Protein AF-A0A200R054-F1 (afdb_monomer_lite)

Sequence (113 aa):
MEAALAELERVQIQILKRITELEISHLPDQFSAIVSLSSQQEDCSEGTTESRLSSILRSNGVRDFSFKRVPSDYYDRALDSRRELLDAPSIHHLCKSIVLVLPFTFLNSRILL

Secondary structure (DSSP, 8-state):
-HHHHHHHHHHHHHHHHHHHHHHHHHS-THHHHHHHTTSS---S----HHHHHHHHHHHTT----------TTTTTS-HHHHHHHHT-SSGGG----------TT-TTS----

Structure (mmCIF, N/CA/C/O backbone):
data_AF-A0A200R054-F1
#
_entry.id   AF-A0A200R054-F1
#
loop_
_atom_site.group_PDB
_atom_site.id
_atom_site.type_symbol
_atom_site.label_atom_id
_atom_site.label_a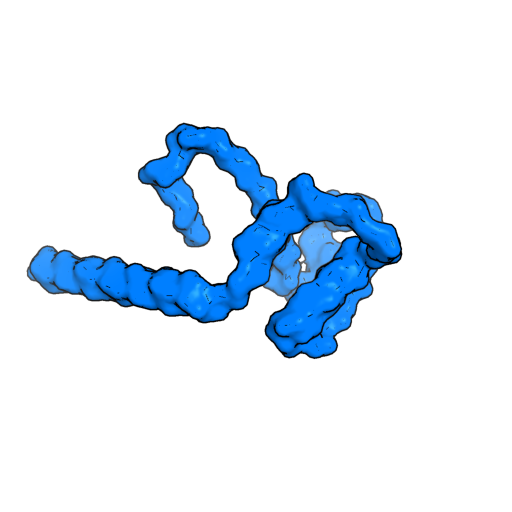lt_id
_atom_site.label_comp_id
_atom_site.label_asym_id
_atom_site.label_entity_id
_atom_site.label_seq_id
_atom_site.pdbx_PDB_ins_code
_atom_site.Cartn_x
_atom_site.Cartn_y
_atom_site.Cartn_z
_atom_site.occupancy
_atom_site.B_iso_or_equiv
_atom_site.auth_seq_id
_atom_site.auth_comp_id
_atom_site.auth_asym_id
_atom_site.auth_atom_id
_atom_site.pdbx_PDB_model_num
ATOM 1 N N . MET A 1 1 ? -22.727 32.856 14.455 1.00 61.62 1 MET A N 1
ATOM 2 C CA . MET A 1 1 ? -21.921 32.102 13.470 1.00 61.62 1 MET A CA 1
ATOM 3 C C . MET A 1 1 ? -20.812 31.327 14.173 1.00 61.62 1 MET A C 1
ATOM 5 O O . MET A 1 1 ? -20.776 30.118 14.015 1.00 61.62 1 MET A O 1
ATOM 9 N N . GLU A 1 2 ? -20.013 31.960 15.041 1.00 82.94 2 GLU A N 1
ATOM 10 C CA . GLU A 1 2 ? -18.984 31.272 15.852 1.00 82.94 2 GLU A CA 1
ATOM 11 C C . GLU A 1 2 ? -19.521 30.146 16.746 1.00 82.94 2 GLU A C 1
ATOM 13 O O . GLU A 1 2 ? -18.960 29.060 16.751 1.00 82.94 2 GLU A O 1
ATOM 18 N N . ALA A 1 3 ? -20.648 30.348 17.438 1.00 85.56 3 ALA A N 1
ATOM 19 C CA . ALA A 1 3 ? -21.219 29.306 18.300 1.00 85.56 3 ALA A CA 1
ATOM 20 C C . ALA A 1 3 ? -21.624 28.029 17.533 1.00 85.56 3 ALA A C 1
ATOM 22 O O . ALA A 1 3 ? -2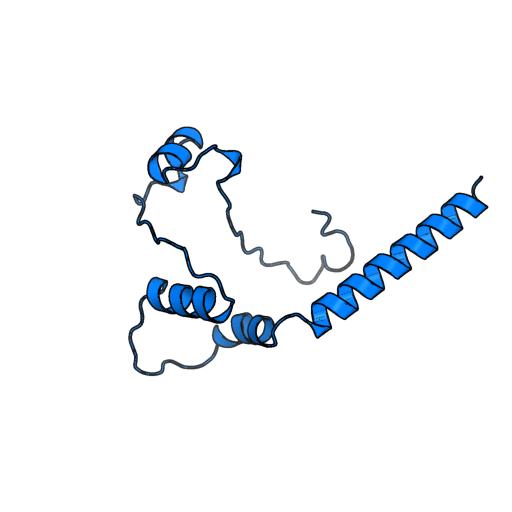1.502 26.926 18.053 1.00 85.56 3 ALA A O 1
ATOM 23 N N . ALA A 1 4 ? -22.073 28.173 16.281 1.00 90.56 4 ALA A N 1
ATOM 24 C CA . ALA A 1 4 ? -22.415 27.035 15.431 1.00 90.56 4 ALA A CA 1
ATOM 25 C C . ALA A 1 4 ? -21.160 26.289 14.943 1.00 90.56 4 ALA A C 1
ATOM 27 O O . ALA A 1 4 ? -21.186 25.069 14.816 1.00 90.56 4 ALA A O 1
ATOM 28 N N . LEU A 1 5 ? -20.059 27.013 14.706 1.00 92.19 5 LEU A N 1
ATOM 29 C CA . LEU A 1 5 ? -18.767 26.419 14.356 1.00 92.19 5 LEU A CA 1
ATOM 30 C C . LEU A 1 5 ? -18.156 25.664 15.541 1.00 92.19 5 LEU A C 1
ATOM 32 O O . LEU A 1 5 ? -17.709 24.536 15.364 1.00 92.19 5 LEU A O 1
ATOM 36 N N . ALA A 1 6 ? -18.208 26.239 16.744 1.00 91.81 6 ALA A N 1
ATOM 37 C CA . ALA A 1 6 ? -17.705 25.596 17.957 1.00 91.81 6 ALA A CA 1
ATOM 38 C C . ALA A 1 6 ? -18.457 24.293 18.278 1.00 91.81 6 ALA A C 1
ATOM 40 O O . ALA A 1 6 ? -17.848 23.295 18.660 1.00 91.81 6 ALA A O 1
ATOM 41 N N . GLU A 1 7 ? -19.779 24.274 18.081 1.00 94.94 7 GLU A N 1
ATOM 42 C CA . GLU A 1 7 ? -20.566 23.053 18.272 1.00 94.94 7 GLU A CA 1
ATOM 43 C C . GLU A 1 7 ? -20.239 21.990 17.214 1.00 94.94 7 GLU A C 1
ATOM 45 O O . GLU A 1 7 ? -20.121 20.810 17.545 1.00 94.94 7 GLU A O 1
ATOM 50 N N . LEU A 1 8 ? -20.020 22.392 15.958 1.00 95.44 8 LEU A N 1
ATOM 51 C CA . LEU A 1 8 ? -19.604 21.466 14.903 1.00 95.44 8 LEU A CA 1
ATOM 52 C C . LEU A 1 8 ? -18.237 20.839 15.207 1.00 95.44 8 LEU A C 1
ATOM 54 O O . LEU A 1 8 ? -18.081 19.625 15.076 1.00 95.44 8 LEU A O 1
ATOM 58 N N . GLU A 1 9 ? -17.274 21.644 15.649 1.00 95.25 9 GLU A N 1
ATOM 59 C CA . GLU A 1 9 ? -15.944 21.180 16.049 1.00 95.25 9 GLU A CA 1
ATOM 60 C C . GLU A 1 9 ? -16.033 20.194 17.222 1.00 95.25 9 GLU A C 1
ATOM 62 O O . GLU A 1 9 ? -15.452 19.106 17.177 1.00 95.25 9 GLU A O 1
ATOM 67 N N . ARG A 1 10 ? -16.849 20.508 18.236 1.00 97.25 10 ARG A N 1
ATOM 68 C CA . ARG A 1 10 ? -17.102 19.620 19.380 1.00 97.25 10 ARG A CA 1
ATOM 69 C C . ARG A 1 10 ? -17.650 18.264 18.932 1.00 97.25 10 ARG A C 1
ATOM 71 O O . ARG A 1 10 ? -17.190 17.221 19.408 1.00 97.25 10 ARG A O 1
ATOM 78 N N . VAL A 1 11 ? -18.621 18.269 18.019 1.00 96.12 11 VAL A N 1
ATOM 79 C CA . VAL A 1 11 ? -19.226 17.045 17.475 1.00 96.12 11 VAL A CA 1
ATOM 80 C C . VAL A 1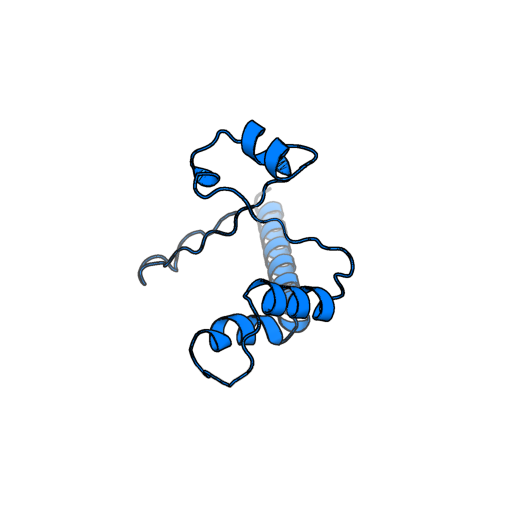 11 ? -18.218 16.261 16.634 1.00 96.12 11 VAL A C 1
ATOM 82 O O . VAL A 1 11 ? -18.125 15.044 16.794 1.00 96.12 11 VAL A O 1
ATOM 85 N N . GLN A 1 12 ? -17.422 16.925 15.793 1.00 96.81 12 GLN A N 1
ATOM 86 C CA . GLN A 1 12 ? -16.375 16.269 15.001 1.00 96.81 12 GLN A CA 1
ATOM 87 C C . GLN A 1 12 ? -15.343 15.567 15.883 1.00 96.81 12 GLN A C 1
ATOM 89 O O . GLN A 1 12 ? -15.051 14.391 15.660 1.00 96.81 12 GLN A O 1
ATOM 94 N N . ILE A 1 13 ? -14.844 16.242 16.921 1.00 96.00 13 ILE A N 1
ATOM 95 C CA . ILE A 1 13 ? -13.896 15.656 17.879 1.00 96.00 13 ILE A CA 1
ATOM 96 C C . ILE A 1 13 ? -14.514 14.430 18.560 1.00 96.00 13 ILE A C 1
ATOM 98 O O . ILE A 1 13 ? -13.862 13.394 18.700 1.00 96.00 13 ILE A O 1
ATOM 102 N N . GLN A 1 14 ? -15.786 14.518 18.952 1.00 95.88 14 GLN A N 1
ATOM 103 C CA . GLN A 1 14 ? -16.491 13.411 19.593 1.00 95.88 14 GLN A CA 1
ATOM 104 C C . GLN A 1 14 ? -16.659 12.206 18.655 1.00 95.88 14 GLN A C 1
ATOM 106 O O . GLN A 1 14 ? -16.521 11.066 19.101 1.00 95.88 14 GLN A O 1
ATOM 111 N N . ILE A 1 15 ? -16.940 12.438 17.370 1.00 97.62 15 ILE A N 1
ATOM 112 C CA . ILE A 1 15 ? -17.041 11.376 16.361 1.00 97.62 15 ILE A CA 1
ATOM 113 C C . ILE A 1 15 ? -15.682 10.706 16.160 1.00 97.62 15 ILE A C 1
ATOM 115 O O . ILE A 1 15 ? -15.601 9.484 16.261 1.00 97.62 15 ILE A O 1
ATOM 119 N N . LEU A 1 16 ? -14.619 11.488 15.945 1.00 95.62 16 LEU A N 1
ATOM 120 C CA . LEU A 1 16 ? -13.266 10.959 15.757 1.00 95.62 16 LEU A CA 1
ATOM 121 C C . LEU A 1 16 ? -12.822 10.120 16.958 1.00 95.62 16 LEU A C 1
ATOM 123 O O . LEU A 1 16 ? -12.356 9.001 16.778 1.00 95.62 16 LEU A O 1
ATOM 127 N N . LYS A 1 17 ? -13.067 10.600 18.184 1.00 93.75 17 LYS A N 1
ATOM 128 C CA . LYS A 1 17 ? -12.749 9.853 19.408 1.00 93.75 17 LYS A CA 1
ATOM 129 C C . LYS A 1 17 ? -13.450 8.491 19.457 1.00 93.75 17 LYS A C 1
ATOM 131 O O . LYS A 1 17 ? -12.813 7.488 19.763 1.00 93.75 17 LYS A O 1
ATOM 136 N N . ARG A 1 18 ? -14.745 8.444 19.127 1.00 96.69 18 ARG A N 1
ATOM 137 C CA . ARG A 1 18 ? -15.515 7.188 19.107 1.00 96.69 18 ARG A CA 1
ATOM 138 C C . ARG A 1 18 ? -15.031 6.233 18.020 1.00 96.69 18 ARG A C 1
ATOM 140 O O . ARG A 1 18 ? -15.030 5.031 18.252 1.00 96.69 18 ARG A O 1
ATOM 147 N N . ILE A 1 19 ? -14.629 6.750 16.857 1.00 94.69 19 ILE A N 1
ATOM 148 C CA . ILE A 1 19 ? -14.035 5.933 15.791 1.00 94.69 19 ILE A CA 1
ATOM 149 C C . ILE A 1 19 ? -12.731 5.315 16.290 1.00 94.69 19 ILE A C 1
ATOM 151 O O . ILE A 1 19 ? -12.600 4.102 16.227 1.00 94.69 19 ILE A O 1
ATOM 155 N N . THR A 1 20 ? -11.830 6.102 16.880 1.00 89.56 20 THR A N 1
ATOM 156 C CA . THR A 1 20 ? -10.565 5.587 17.427 1.00 89.56 20 THR A CA 1
ATOM 157 C C . THR A 1 20 ? -10.788 4.525 18.510 1.00 89.56 20 THR A C 1
ATOM 159 O O . THR A 1 20 ? -10.117 3.500 18.514 1.00 89.56 20 THR A O 1
ATOM 162 N N . GLU A 1 21 ? -11.751 4.718 19.415 1.00 91.06 21 GLU A N 1
ATOM 163 C CA . GLU A 1 21 ? -12.107 3.709 20.428 1.00 91.06 21 GLU A CA 1
ATOM 164 C C . GLU A 1 21 ? -12.639 2.413 19.793 1.00 91.06 21 GLU A C 1
ATOM 166 O O . GLU A 1 21 ? -12.278 1.313 20.223 1.00 91.06 21 GLU A O 1
ATOM 171 N N . LEU A 1 22 ? -13.473 2.527 18.755 1.00 88.00 22 LEU A N 1
ATOM 172 C CA . LEU A 1 22 ? -13.996 1.379 18.015 1.00 88.00 22 LEU A CA 1
ATOM 173 C C . LEU A 1 22 ? -12.899 0.662 17.233 1.00 88.00 22 LEU A C 1
ATOM 175 O O . LEU A 1 22 ? -12.862 -0.566 17.263 1.00 88.00 22 LEU A O 1
ATOM 179 N N . GLU A 1 23 ? -12.009 1.410 16.585 1.00 83.81 23 GLU A N 1
ATOM 180 C CA . GLU A 1 23 ? -10.834 0.891 15.893 1.00 83.81 23 GLU A CA 1
ATOM 181 C C . GLU A 1 23 ? -9.934 0.145 16.866 1.00 83.81 23 GLU A C 1
ATOM 183 O O . GLU A 1 23 ? -9.588 -0.986 16.576 1.00 83.81 23 GLU A O 1
ATOM 188 N N . ILE A 1 24 ? -9.620 0.693 18.044 1.00 79.94 24 ILE A N 1
ATOM 189 C CA . ILE A 1 24 ? -8.823 -0.007 19.069 1.00 79.94 24 ILE A CA 1
ATOM 190 C C . ILE A 1 24 ? -9.526 -1.284 19.546 1.00 79.94 24 ILE A C 1
ATOM 192 O O . ILE A 1 24 ? -8.873 -2.303 19.744 1.00 79.94 24 ILE A O 1
ATOM 196 N N . SER A 1 25 ? -10.851 -1.245 19.710 1.00 80.31 25 SER A N 1
ATOM 197 C CA . SER A 1 25 ? -11.633 -2.393 20.191 1.00 80.31 25 SER A CA 1
ATOM 198 C C . SER A 1 25 ? -11.792 -3.505 19.146 1.00 80.31 25 SER A C 1
ATOM 200 O O . SER A 1 25 ? -11.984 -4.661 19.513 1.00 80.31 25 SER A O 1
ATOM 202 N N . HIS A 1 26 ? -11.770 -3.156 17.856 1.00 70.44 26 HIS A N 1
ATOM 203 C CA . HIS A 1 26 ? -11.961 -4.087 16.734 1.00 70.44 26 HIS A CA 1
ATOM 204 C C . HIS A 1 26 ? -10.678 -4.361 15.953 1.00 70.44 26 HIS A C 1
ATOM 206 O O . HIS A 1 26 ? -10.673 -5.233 15.082 1.00 70.44 26 HIS A O 1
ATOM 212 N N . LEU A 1 27 ? -9.594 -3.642 16.249 1.00 61.44 27 LEU A N 1
ATOM 213 C CA . LEU A 1 27 ? -8.261 -3.977 15.788 1.00 61.44 27 LEU A CA 1
ATOM 214 C C . LEU A 1 27 ? -7.985 -5.374 16.335 1.00 61.44 27 LEU A C 1
ATOM 216 O O . LEU A 1 27 ? -7.985 -5.559 17.554 1.00 61.44 27 LEU A O 1
ATOM 220 N N . PRO A 1 28 ? -7.788 -6.379 15.468 1.00 58.12 28 PRO A N 1
ATOM 221 C CA . PRO A 1 28 ? -7.371 -7.676 15.950 1.00 58.12 28 PRO A CA 1
ATOM 222 C C . PRO A 1 28 ? -6.097 -7.453 16.767 1.00 58.12 28 PRO A C 1
ATOM 224 O O . PRO A 1 28 ? -5.169 -6.793 16.291 1.00 58.12 28 PRO A O 1
ATOM 227 N N . ASP A 1 29 ? -6.056 -8.031 17.971 1.00 54.75 29 ASP A N 1
ATOM 228 C CA . ASP A 1 29 ? -4.947 -8.045 18.950 1.00 54.75 29 ASP A CA 1
ATOM 229 C C . ASP A 1 29 ? -3.550 -8.305 18.329 1.00 54.75 29 ASP A C 1
ATOM 231 O O . ASP A 1 29 ? -2.497 -8.125 18.937 1.00 54.75 29 ASP A O 1
ATOM 235 N N . GLN A 1 30 ? -3.523 -8.729 17.069 1.00 53.41 30 GLN A N 1
ATOM 236 C CA . GLN A 1 30 ? -2.356 -9.029 16.269 1.00 53.41 30 GLN A CA 1
ATOM 237 C C . GLN A 1 30 ? -1.531 -7.806 15.856 1.00 53.41 30 GLN A C 1
ATOM 239 O O . GLN A 1 30 ? -0.328 -7.974 15.703 1.00 53.41 30 GLN A O 1
ATOM 244 N N . PHE A 1 31 ? -2.071 -6.588 15.702 1.00 51.34 31 PHE A N 1
ATOM 245 C CA . PHE A 1 31 ? -1.223 -5.458 15.259 1.00 51.34 31 PHE A CA 1
ATOM 246 C C . PHE A 1 31 ? -0.163 -5.058 16.299 1.00 51.34 31 PHE A C 1
ATOM 248 O O . PHE A 1 31 ? 0.986 -4.787 15.944 1.00 51.34 31 PHE A O 1
ATOM 255 N N . SER A 1 32 ? -0.499 -5.138 17.588 1.00 51.09 32 SER A N 1
ATOM 256 C CA . SER A 1 32 ? 0.463 -4.974 18.689 1.00 51.09 32 SER A CA 1
ATOM 257 C C . SER A 1 32 ? 1.463 -6.140 18.770 1.00 51.09 32 SER A C 1
ATOM 259 O O . SER A 1 32 ? 2.629 -5.944 19.131 1.00 51.09 32 SER A O 1
ATOM 261 N N . ALA A 1 33 ? 1.056 -7.346 18.357 1.00 50.00 33 ALA A N 1
ATOM 262 C CA . ALA A 1 33 ? 1.956 -8.491 18.216 1.00 50.00 33 ALA A CA 1
ATOM 263 C C . ALA A 1 33 ? 2.896 -8.360 16.997 1.00 50.00 33 ALA A C 1
ATOM 265 O O . ALA A 1 33 ? 4.046 -8.781 17.079 1.00 50.00 33 ALA A O 1
ATOM 266 N N . ILE A 1 34 ? 2.473 -7.721 15.896 1.00 51.69 34 ILE A N 1
ATOM 267 C CA . ILE A 1 34 ? 3.300 -7.496 14.691 1.00 51.69 34 ILE A CA 1
ATOM 268 C C . ILE A 1 34 ? 4.557 -6.678 15.020 1.00 51.69 34 ILE A C 1
ATOM 270 O O . ILE A 1 34 ? 5.635 -7.002 14.520 1.00 51.69 34 ILE A O 1
ATOM 274 N N . VAL A 1 35 ? 4.433 -5.648 15.865 1.00 49.91 35 VAL A N 1
ATOM 275 C CA . VAL A 1 35 ? 5.565 -4.799 16.286 1.00 49.91 35 VAL A CA 1
ATOM 276 C C . VAL A 1 35 ? 6.457 -5.524 17.303 1.00 49.91 35 VAL A C 1
ATOM 278 O O . VAL A 1 35 ? 7.680 -5.408 17.239 1.00 49.91 35 VAL A O 1
ATOM 281 N N . SER A 1 36 ? 5.866 -6.330 18.190 1.00 43.09 36 SER A N 1
ATOM 282 C CA . SER A 1 36 ? 6.602 -7.072 19.227 1.00 43.09 36 SER A CA 1
ATOM 283 C C . SER A 1 36 ? 7.304 -8.339 18.709 1.00 43.09 36 SER A C 1
ATOM 285 O O . SER A 1 36 ? 8.310 -8.751 19.278 1.00 43.09 36 SER A O 1
ATOM 287 N N . LEU A 1 37 ? 6.860 -8.930 17.590 1.00 43.91 37 LEU A N 1
ATOM 288 C CA . LEU A 1 37 ? 7.541 -10.066 16.938 1.00 43.91 37 LEU A CA 1
ATOM 289 C C . LEU A 1 37 ? 8.863 -9.685 16.253 1.00 43.91 37 LEU A C 1
ATOM 291 O O . LEU A 1 37 ? 9.541 -10.550 15.702 1.00 43.91 37 LEU A O 1
ATOM 295 N N . SER A 1 38 ? 9.234 -8.404 16.236 1.00 45.84 38 SER A N 1
ATOM 296 C CA . SER A 1 38 ? 10.520 -7.985 15.679 1.00 45.84 38 SER A CA 1
ATOM 297 C C . SER A 1 38 ? 11.689 -8.190 16.650 1.00 45.84 38 SER A C 1
ATOM 299 O O . SER A 1 38 ? 12.833 -8.013 16.237 1.00 45.84 38 SER A O 1
ATOM 301 N N . SER A 1 39 ? 11.430 -8.553 17.914 1.00 47.09 39 SER A N 1
ATOM 302 C CA . SER A 1 39 ? 12.463 -8.637 18.954 1.00 47.09 39 SER A CA 1
ATOM 303 C C . SER A 1 39 ? 12.579 -9.979 19.678 1.00 47.09 39 SER A C 1
ATOM 305 O O . SER A 1 39 ? 13.510 -10.115 20.471 1.00 47.09 39 SER A O 1
ATOM 307 N N . GLN A 1 40 ? 11.733 -10.986 19.423 1.00 46.94 40 GLN A N 1
ATOM 308 C CA . GLN A 1 40 ? 11.884 -12.295 20.072 1.00 46.94 40 GLN A CA 1
ATOM 309 C C . GLN A 1 40 ? 11.574 -13.480 19.146 1.00 46.94 40 GLN A C 1
ATOM 311 O O . GLN A 1 40 ? 10.509 -13.550 18.543 1.00 46.94 40 GLN A O 1
ATOM 316 N N . GLN A 1 41 ? 12.530 -14.417 19.150 1.00 42.34 41 GLN A N 1
ATOM 317 C CA . GLN A 1 41 ? 12.475 -15.821 18.725 1.00 42.34 41 GLN A CA 1
ATOM 318 C C . GLN A 1 41 ? 12.779 -16.135 17.254 1.00 42.34 41 GLN A C 1
ATOM 320 O O . GLN A 1 41 ? 11.913 -16.289 16.398 1.00 42.34 41 GLN A O 1
ATOM 325 N N . GLU A 1 42 ? 14.078 -16.349 17.030 1.00 45.12 42 GLU A N 1
ATOM 326 C CA . GLU A 1 42 ? 14.574 -17.516 16.303 1.00 45.12 42 GLU A CA 1
ATOM 327 C C . GLU A 1 42 ? 13.873 -18.774 16.849 1.00 45.12 42 GLU A C 1
ATOM 329 O O . GLU A 1 42 ? 14.185 -19.235 17.945 1.00 45.12 42 GLU A O 1
ATOM 334 N N . ASP A 1 43 ? 12.899 -19.308 16.115 1.00 35.53 43 ASP A N 1
ATOM 335 C CA . ASP A 1 43 ? 12.512 -20.706 16.267 1.00 35.53 43 ASP A CA 1
ATOM 336 C C . ASP A 1 43 ? 12.295 -21.349 14.891 1.00 35.53 43 ASP A C 1
ATOM 338 O O . ASP A 1 43 ? 11.846 -20.725 13.922 1.00 35.53 43 ASP A O 1
ATOM 342 N N . CYS A 1 44 ? 12.739 -22.595 14.806 1.00 40.72 44 CYS A N 1
ATOM 343 C CA . CYS A 1 44 ? 13.183 -23.305 13.614 1.00 40.72 44 CYS A CA 1
ATOM 344 C C . CYS A 1 44 ? 12.045 -23.744 12.678 1.00 40.72 44 CYS A C 1
ATOM 346 O O . CYS A 1 44 ? 11.692 -24.920 12.606 1.00 40.72 44 CYS A O 1
ATOM 348 N N . SER A 1 45 ? 11.529 -22.820 11.872 1.00 44.84 45 SER A N 1
ATOM 349 C CA . SER A 1 45 ? 10.871 -23.141 10.602 1.00 44.84 45 SER A CA 1
ATOM 350 C C . SER A 1 45 ? 11.140 -22.002 9.627 1.00 44.84 45 SER A C 1
ATOM 352 O O . SER A 1 45 ? 10.480 -20.968 9.699 1.00 44.84 45 SER A O 1
ATOM 354 N N . GLU A 1 46 ? 12.110 -22.185 8.728 1.00 49.62 46 GLU A N 1
ATOM 355 C CA . GLU A 1 46 ? 12.515 -21.241 7.674 1.00 49.62 46 GLU A CA 1
ATOM 356 C C . GLU A 1 46 ? 11.369 -20.941 6.685 1.00 49.62 46 GLU A C 1
ATOM 358 O O . GLU A 1 46 ? 11.350 -21.364 5.531 1.00 49.62 46 GLU A O 1
ATOM 363 N N . GLY A 1 47 ? 10.360 -20.201 7.132 1.00 57.69 47 GLY A N 1
ATOM 364 C CA . GLY A 1 47 ? 9.376 -19.591 6.260 1.00 57.69 47 GLY A CA 1
ATOM 365 C C . GLY A 1 47 ? 9.992 -18.347 5.640 1.00 57.69 47 GLY A C 1
ATOM 366 O O . GLY A 1 47 ? 10.360 -17.414 6.351 1.00 57.69 47 GLY A O 1
ATOM 367 N N . THR A 1 48 ? 10.083 -18.299 4.312 1.00 83.62 48 THR A N 1
ATOM 368 C CA . THR A 1 48 ? 10.416 -17.064 3.588 1.00 83.62 48 THR A CA 1
ATOM 369 C C . THR A 1 48 ? 9.503 -15.913 4.045 1.00 83.62 48 THR A C 1
ATOM 371 O O . THR A 1 48 ? 8.370 -16.146 4.477 1.00 83.62 48 THR A O 1
ATOM 374 N N . THR A 1 49 ? 9.940 -14.652 3.912 1.00 86.56 49 THR A N 1
ATOM 375 C CA . THR A 1 49 ? 9.094 -13.470 4.197 1.00 86.56 49 THR A CA 1
ATOM 376 C C . THR A 1 49 ? 7.720 -13.575 3.526 1.00 86.56 49 THR A C 1
ATOM 378 O O . THR A 1 49 ? 6.706 -13.199 4.105 1.00 86.56 49 THR A O 1
ATOM 381 N N . GLU A 1 50 ? 7.680 -14.160 2.330 1.00 89.19 50 GLU A N 1
ATOM 382 C CA . GLU A 1 50 ? 6.463 -14.475 1.586 1.00 89.19 50 GLU A CA 1
ATOM 383 C C . GLU A 1 50 ? 5.516 -15.422 2.339 1.00 89.19 50 GLU A C 1
ATOM 385 O O . GLU A 1 50 ? 4.321 -15.148 2.414 1.00 89.19 50 GLU A O 1
ATOM 390 N N . SER A 1 51 ? 6.026 -16.501 2.941 1.00 89.38 51 SER A N 1
ATOM 391 C CA . SER A 1 51 ? 5.228 -17.439 3.744 1.00 89.38 51 SER A CA 1
ATOM 392 C C . SER A 1 51 ? 4.622 -16.749 4.969 1.00 89.38 51 SER A C 1
ATOM 394 O O . SER A 1 51 ? 3.419 -16.862 5.228 1.00 89.38 51 SER A O 1
ATOM 396 N N . ARG A 1 52 ? 5.429 -15.937 5.669 1.00 89.44 52 ARG A N 1
ATOM 397 C CA . ARG A 1 52 ? 4.963 -15.137 6.812 1.00 89.44 52 ARG A CA 1
ATOM 398 C C . ARG A 1 52 ? 3.850 -14.171 6.397 1.00 89.44 52 ARG A C 1
ATOM 400 O O . ARG A 1 52 ? 2.799 -14.154 7.033 1.00 89.44 52 ARG A O 1
ATOM 407 N N . LEU A 1 53 ? 4.047 -13.406 5.322 1.00 90.69 53 LEU A N 1
ATOM 408 C CA . LEU A 1 53 ? 3.037 -12.467 4.817 1.00 90.69 53 LEU A CA 1
ATOM 409 C C . LEU A 1 53 ? 1.783 -13.187 4.302 1.00 90.69 53 LEU A C 1
ATOM 411 O O . LEU A 1 53 ? 0.674 -12.736 4.571 1.00 90.69 53 LEU A O 1
ATOM 415 N N . SER A 1 54 ? 1.938 -14.329 3.631 1.00 90.25 54 SER A N 1
ATOM 416 C CA . SER A 1 54 ? 0.818 -15.160 3.169 1.00 90.25 54 SER A CA 1
ATOM 417 C C . SER A 1 54 ? -0.065 -15.623 4.324 1.00 90.25 54 SER A C 1
ATOM 419 O O . SER A 1 54 ? -1.291 -15.576 4.224 1.00 90.25 54 SER A O 1
ATOM 421 N N . SER A 1 55 ? 0.553 -16.070 5.421 1.00 90.25 55 SER A N 1
ATOM 422 C CA . SER A 1 55 ? -0.161 -16.497 6.627 1.00 90.25 55 SER A CA 1
ATOM 423 C C . SER A 1 55 ? -0.962 -15.343 7.234 1.00 90.25 55 SER A C 1
ATOM 425 O O . SER A 1 55 ? -2.149 -15.502 7.518 1.00 90.25 55 SER A O 1
ATOM 427 N N . ILE A 1 56 ? -0.348 -14.157 7.327 1.00 88.31 56 ILE A N 1
ATOM 428 C CA . ILE A 1 56 ? -0.999 -12.939 7.833 1.00 88.31 56 ILE A CA 1
ATOM 429 C C . ILE A 1 56 ? -2.191 -12.542 6.952 1.00 88.31 56 ILE A C 1
ATOM 431 O O . ILE A 1 56 ? -3.272 -12.269 7.465 1.00 88.31 56 ILE A O 1
ATOM 435 N N . LEU A 1 57 ? -2.036 -12.520 5.627 1.00 90.38 57 LEU A N 1
ATOM 436 C CA . LEU A 1 57 ? -3.130 -12.149 4.722 1.00 90.38 57 LEU A CA 1
ATOM 437 C C . LEU A 1 57 ? -4.322 -13.104 4.868 1.00 90.38 57 LEU A C 1
ATOM 439 O O . LEU A 1 57 ? -5.461 -12.658 5.027 1.00 90.38 57 LEU A O 1
ATOM 443 N N . ARG A 1 58 ? -4.056 -14.414 4.911 1.00 91.62 58 ARG A N 1
ATOM 444 C CA . ARG A 1 58 ? -5.098 -15.438 5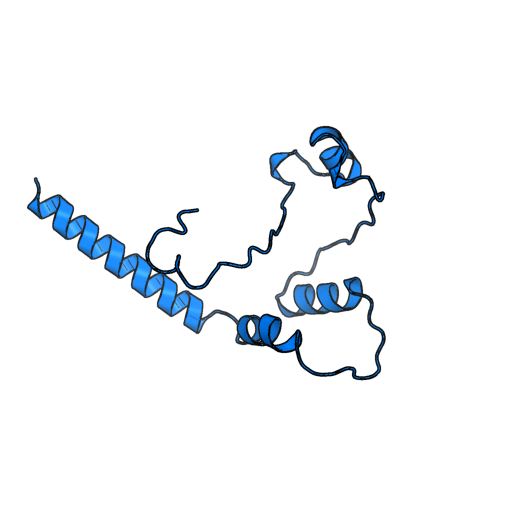.073 1.00 91.62 58 ARG A CA 1
ATOM 445 C C . ARG A 1 58 ? -5.789 -15.367 6.431 1.00 91.62 58 ARG A C 1
ATOM 447 O O . ARG A 1 58 ? -7.010 -15.510 6.477 1.00 91.62 58 ARG A O 1
ATOM 454 N N . SER A 1 59 ? -5.049 -15.133 7.518 1.00 89.56 59 SER A N 1
ATOM 455 C CA . SER A 1 59 ? -5.638 -15.007 8.861 1.00 89.56 59 SER A CA 1
ATOM 456 C C . SER A 1 59 ? -6.555 -13.786 8.983 1.00 89.56 59 SER A C 1
ATOM 458 O O . SER A 1 59 ? -7.513 -13.821 9.749 1.00 89.56 59 SER A O 1
ATOM 460 N N . ASN A 1 60 ? -6.318 -12.751 8.171 1.00 86.00 60 ASN A N 1
ATOM 461 C CA . ASN A 1 60 ? -7.155 -11.554 8.071 1.00 86.00 60 ASN A CA 1
ATOM 462 C C . ASN A 1 60 ? -8.280 -11.677 7.023 1.00 86.00 60 ASN A C 1
ATOM 464 O O . ASN A 1 60 ? -8.936 -10.692 6.695 1.00 86.00 60 ASN A O 1
ATOM 468 N N . GLY A 1 61 ? -8.520 -12.875 6.482 1.00 90.50 61 GLY A N 1
ATOM 469 C CA . GLY A 1 61 ? -9.608 -13.125 5.535 1.00 90.50 61 GLY A CA 1
ATOM 470 C C . GLY A 1 61 ? -9.320 -12.700 4.092 1.00 90.50 61 GLY A C 1
ATOM 471 O O . GLY A 1 61 ? -10.203 -12.836 3.244 1.00 90.50 61 GLY A O 1
ATOM 472 N N . VAL A 1 62 ? -8.101 -12.251 3.776 1.00 92.06 62 VAL A N 1
ATOM 473 C CA . VAL A 1 62 ? -7.680 -11.982 2.395 1.00 92.06 62 VAL A CA 1
ATOM 474 C C . VAL A 1 62 ? -7.359 -13.314 1.722 1.00 92.06 62 VAL A C 1
ATOM 476 O O . VAL A 1 62 ? -6.415 -14.013 2.096 1.00 92.06 62 VAL A O 1
ATOM 479 N N . ARG A 1 63 ? -8.176 -13.688 0.736 1.00 87.75 63 ARG A N 1
ATOM 480 C CA . ARG A 1 63 ? -8.069 -14.981 0.039 1.00 87.75 63 ARG A CA 1
ATOM 481 C C . ARG A 1 63 ? -7.302 -14.890 -1.274 1.00 87.75 63 ARG A C 1
ATOM 483 O O . ARG A 1 63 ? -6.605 -15.839 -1.620 1.00 87.75 63 ARG A O 1
ATOM 490 N N . ASP A 1 64 ? -7.373 -13.736 -1.931 1.00 93.31 64 ASP A N 1
ATOM 491 C CA . ASP A 1 64 ? -6.812 -13.519 -3.260 1.00 93.31 64 ASP A CA 1
ATOM 492 C C . ASP A 1 64 ? -5.635 -12.542 -3.184 1.00 93.31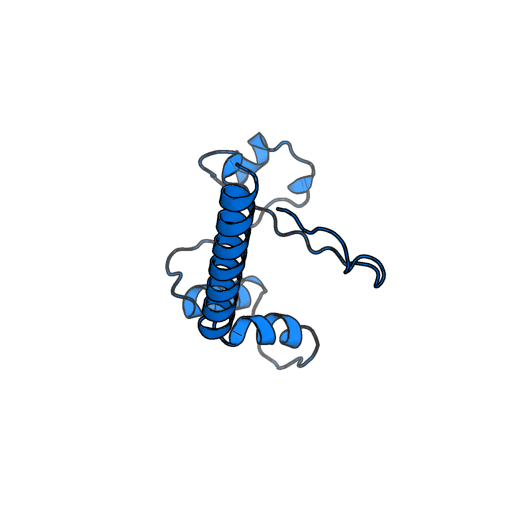 64 ASP A C 1
ATOM 494 O O . ASP A 1 64 ? -5.807 -11.340 -2.980 1.00 93.31 64 ASP A O 1
ATOM 498 N N . PHE A 1 65 ? -4.418 -13.068 -3.315 1.00 92.62 65 PHE A N 1
ATOM 499 C CA . PHE A 1 65 ? -3.187 -12.284 -3.404 1.00 92.62 65 PHE A CA 1
ATOM 500 C C . PHE A 1 65 ? -2.110 -13.064 -4.162 1.00 92.62 65 PHE A C 1
ATOM 502 O O . PHE A 1 65 ? -2.090 -14.294 -4.159 1.00 92.62 65 PHE A O 1
ATOM 509 N N . SER A 1 66 ? -1.177 -12.341 -4.779 1.00 91.50 66 SER A N 1
ATOM 510 C CA . SER A 1 66 ? -0.022 -12.920 -5.467 1.00 91.50 66 SER A CA 1
ATOM 511 C C . SER A 1 66 ? 1.235 -12.119 -5.160 1.00 91.50 66 SER A C 1
ATOM 513 O O . SER A 1 66 ? 1.238 -10.895 -5.299 1.00 91.50 66 SER A O 1
ATOM 515 N N . PHE A 1 67 ? 2.317 -12.802 -4.797 1.00 91.56 67 PHE A N 1
ATOM 516 C CA . PHE A 1 67 ? 3.621 -12.170 -4.644 1.00 91.56 67 PHE A CA 1
ATOM 517 C C . PHE A 1 67 ? 4.361 -12.150 -5.979 1.00 91.56 67 PHE A C 1
ATOM 519 O O . PHE A 1 67 ? 4.381 -13.136 -6.714 1.00 91.56 67 PHE A O 1
ATOM 526 N N . LYS A 1 68 ? 4.991 -11.016 -6.289 1.00 91.31 68 LYS A N 1
ATOM 527 C CA . LYS A 1 68 ? 5.789 -10.834 -7.502 1.00 91.31 68 LYS A CA 1
ATOM 528 C C . LYS A 1 68 ? 7.190 -10.390 -7.115 1.00 91.31 68 LYS A C 1
ATOM 530 O O . LYS A 1 68 ? 7.356 -9.415 -6.385 1.00 91.31 68 LYS A O 1
ATOM 535 N N . ARG A 1 69 ? 8.204 -11.101 -7.609 1.00 91.00 69 ARG A N 1
ATOM 536 C CA . ARG A 1 69 ? 9.595 -10.650 -7.506 1.00 91.00 69 ARG A CA 1
ATOM 537 C C . ARG A 1 69 ? 9.865 -9.625 -8.597 1.00 91.00 69 ARG A C 1
ATOM 539 O O . ARG A 1 69 ? 9.473 -9.821 -9.744 1.00 91.00 69 ARG A O 1
ATOM 546 N N . VAL A 1 70 ? 10.541 -8.547 -8.227 1.00 91.44 70 VAL A N 1
ATOM 547 C CA . VAL A 1 70 ? 10.899 -7.451 -9.128 1.00 91.44 70 VAL A CA 1
ATOM 548 C C . VAL A 1 70 ? 12.423 -7.350 -9.242 1.00 91.44 70 VAL A C 1
ATOM 550 O O . VAL A 1 70 ? 13.122 -7.788 -8.324 1.00 91.44 70 VAL A O 1
ATOM 553 N N . PRO A 1 71 ? 12.961 -6.807 -10.348 1.00 94.38 71 PRO A N 1
ATOM 554 C CA . PRO A 1 71 ? 14.387 -6.524 -10.483 1.00 94.38 71 PRO A CA 1
ATOM 555 C C . PRO A 1 71 ? 14.921 -5.623 -9.364 1.00 94.38 71 PRO A C 1
ATOM 557 O O . PRO A 1 71 ? 14.179 -4.838 -8.772 1.00 94.38 71 PRO A O 1
ATOM 560 N N . SER A 1 72 ? 16.226 -5.694 -9.101 1.00 94.12 72 SER A N 1
ATOM 561 C CA . SER A 1 72 ? 16.875 -4.905 -8.044 1.00 94.12 72 SER A CA 1
ATOM 562 C C . SER A 1 72 ? 16.790 -3.393 -8.271 1.00 94.12 72 SER A C 1
ATOM 564 O O . SER A 1 72 ? 16.742 -2.640 -7.305 1.00 94.12 72 SER A O 1
ATOM 566 N N . ASP A 1 73 ? 16.721 -2.953 -9.528 1.00 94.56 73 ASP A N 1
ATOM 567 C CA . ASP A 1 73 ? 16.614 -1.545 -9.933 1.00 94.56 73 ASP A CA 1
ATOM 568 C C . ASP A 1 73 ? 15.160 -1.026 -9.954 1.00 94.56 73 ASP A C 1
ATOM 570 O O . ASP A 1 73 ? 14.872 0.052 -10.475 1.00 94.56 73 ASP A O 1
ATOM 574 N N . TYR A 1 74 ? 14.205 -1.779 -9.394 1.00 94.38 74 TYR A N 1
ATOM 575 C CA . TYR A 1 74 ? 12.777 -1.445 -9.416 1.00 94.38 74 TYR A CA 1
ATOM 576 C C . TYR A 1 74 ? 12.469 -0.019 -8.927 1.00 94.38 74 TYR A C 1
ATOM 578 O O . TYR A 1 74 ? 11.666 0.688 -9.540 1.00 94.38 74 TYR A O 1
ATOM 586 N N . TYR A 1 75 ? 13.117 0.423 -7.846 1.00 92.44 75 TYR A N 1
ATOM 587 C CA . TYR A 1 75 ? 12.892 1.750 -7.268 1.00 92.44 75 TYR A CA 1
ATOM 588 C C . TYR A 1 75 ? 13.617 2.890 -7.996 1.00 92.44 75 TYR A C 1
ATOM 590 O O . TYR A 1 75 ? 13.299 4.048 -7.716 1.00 92.44 75 TYR A O 1
ATOM 598 N N . ASP A 1 76 ? 14.495 2.587 -8.951 1.00 95.38 76 ASP A N 1
ATOM 599 C CA . ASP A 1 76 ? 15.189 3.583 -9.781 1.00 95.38 76 ASP A CA 1
ATOM 600 C C . ASP A 1 76 ? 14.424 3.874 -11.083 1.00 95.38 76 ASP A C 1
ATOM 602 O O . ASP A 1 76 ? 14.608 4.908 -11.723 1.00 95.38 76 ASP A O 1
ATOM 606 N N . ARG A 1 77 ? 13.508 2.979 -11.470 1.00 94.38 77 ARG A N 1
ATOM 607 C CA . ARG A 1 77 ? 12.683 3.104 -12.681 1.00 94.38 77 ARG A CA 1
ATOM 608 C C . ARG A 1 77 ?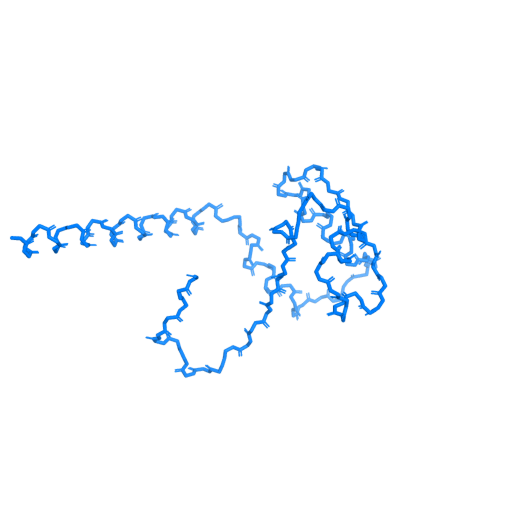 11.561 4.130 -12.517 1.00 94.38 77 ARG A C 1
ATOM 610 O O . ARG A 1 77 ? 11.059 4.343 -11.411 1.00 94.38 77 ARG A O 1
ATOM 617 N N . ALA A 1 78 ? 11.100 4.702 -13.630 1.00 96.44 78 ALA A N 1
ATOM 618 C CA . ALA A 1 78 ? 9.918 5.567 -13.667 1.00 96.44 78 ALA A CA 1
ATOM 619 C C . ALA A 1 78 ? 8.641 4.824 -13.218 1.00 96.44 78 ALA A C 1
ATOM 621 O O . ALA A 1 78 ? 8.555 3.598 -13.320 1.00 96.44 78 ALA A O 1
ATOM 622 N N . LEU A 1 79 ? 7.638 5.563 -12.728 1.00 95.00 79 LEU A N 1
ATOM 623 C CA . LEU A 1 79 ? 6.396 4.978 -12.198 1.00 95.00 79 LEU A CA 1
ATOM 624 C C . LEU A 1 79 ? 5.635 4.153 -13.242 1.00 95.00 79 LEU A C 1
ATOM 626 O O . LEU A 1 79 ? 5.133 3.083 -12.905 1.00 95.00 79 LEU A O 1
ATOM 630 N N . ASP A 1 80 ? 5.606 4.593 -14.500 1.00 96.25 80 ASP A N 1
ATOM 631 C CA . ASP A 1 80 ? 4.963 3.847 -15.588 1.00 96.25 80 ASP A CA 1
ATOM 632 C C . ASP A 1 80 ? 5.613 2.478 -15.810 1.00 96.25 80 ASP A C 1
ATOM 634 O O . ASP A 1 80 ? 4.917 1.468 -15.909 1.00 96.25 80 ASP A O 1
ATOM 638 N N . SER A 1 81 ? 6.946 2.404 -15.762 1.00 95.44 81 SER A N 1
ATOM 639 C CA . SER A 1 81 ? 7.665 1.130 -15.857 1.00 95.44 81 SER A CA 1
ATOM 640 C C . SER A 1 81 ? 7.377 0.212 -14.668 1.00 95.44 81 SER A C 1
ATOM 642 O O . SER A 1 81 ? 7.317 -1.004 -14.826 1.00 95.44 81 SER A O 1
ATOM 644 N N . ARG A 1 82 ? 7.184 0.767 -13.464 1.00 96.06 82 ARG A N 1
ATOM 645 C CA . ARG A 1 82 ? 6.805 -0.025 -12.280 1.00 96.06 82 ARG A CA 1
ATOM 646 C C . ARG A 1 82 ? 5.385 -0.559 -12.393 1.00 96.06 82 ARG A C 1
ATOM 648 O O . ARG A 1 82 ? 5.152 -1.714 -12.045 1.00 96.06 82 ARG A O 1
ATOM 655 N N . ARG A 1 83 ? 4.461 0.264 -12.898 1.00 95.38 83 ARG A N 1
ATOM 656 C CA . ARG A 1 83 ? 3.076 -0.127 -13.185 1.00 95.38 83 ARG A CA 1
ATOM 657 C C . ARG A 1 83 ? 3.055 -1.322 -14.132 1.00 95.38 83 ARG A C 1
ATOM 659 O O . ARG A 1 83 ? 2.403 -2.311 -13.821 1.00 95.38 83 ARG A O 1
ATOM 666 N N . GLU A 1 84 ? 3.799 -1.252 -15.232 1.00 95.00 84 GLU A N 1
ATOM 667 C CA . GLU A 1 84 ? 3.920 -2.353 -16.197 1.00 95.00 84 GLU A CA 1
ATOM 668 C C . GLU A 1 84 ? 4.531 -3.601 -15.563 1.00 95.00 84 GLU A C 1
ATOM 670 O O . GLU A 1 84 ? 4.006 -4.702 -15.707 1.00 95.00 84 GLU A O 1
ATOM 675 N N . LEU A 1 85 ? 5.607 -3.436 -14.793 1.00 93.88 85 LEU A N 1
ATOM 676 C CA . LEU A 1 85 ? 6.294 -4.561 -14.169 1.00 93.88 85 LEU A CA 1
ATOM 677 C C . LEU A 1 85 ? 5.430 -5.276 -13.127 1.00 93.88 85 LEU A C 1
ATOM 679 O O . LEU A 1 85 ? 5.554 -6.488 -12.972 1.00 93.88 85 LEU A O 1
ATOM 683 N N . LEU A 1 86 ? 4.543 -4.564 -12.434 1.00 93.12 86 LEU A N 1
ATOM 684 C CA . LEU A 1 86 ? 3.601 -5.135 -11.471 1.00 93.12 86 LEU A CA 1
ATOM 685 C C . LEU A 1 86 ? 2.242 -5.510 -12.070 1.00 93.12 86 LEU A C 1
ATOM 687 O O . LEU A 1 86 ? 1.443 -6.107 -11.359 1.00 93.12 86 LEU A O 1
ATOM 691 N N . ASP A 1 87 ? 2.016 -5.241 -13.357 1.00 93.38 87 ASP A N 1
ATOM 692 C CA . ASP A 1 87 ? 0.717 -5.404 -14.025 1.00 93.38 87 ASP A CA 1
ATOM 693 C C . ASP A 1 87 ? -0.421 -4.650 -13.306 1.00 93.38 87 ASP A C 1
ATOM 695 O O . ASP A 1 87 ? -1.534 -5.137 -13.116 1.00 93.38 87 ASP A O 1
ATOM 699 N N . ALA A 1 88 ? -0.110 -3.441 -12.832 1.00 93.44 88 ALA A N 1
ATOM 700 C CA . ALA A 1 88 ? -1.065 -2.607 -12.118 1.00 93.44 88 ALA A CA 1
ATOM 701 C C . ALA A 1 88 ? -1.988 -1.849 -13.100 1.00 93.44 88 ALA A C 1
ATOM 703 O O . ALA A 1 88 ? -1.509 -1.335 -14.121 1.00 93.44 88 ALA A O 1
ATOM 704 N N . PRO A 1 89 ? -3.285 -1.660 -12.775 1.00 94.81 89 PRO A N 1
ATOM 705 C CA . PRO A 1 89 ? -4.225 -0.946 -13.648 1.00 94.81 89 PRO A CA 1
ATOM 706 C C . PRO A 1 89 ? -3.833 0.513 -13.922 1.00 94.81 89 PRO A C 1
ATOM 708 O O . PRO A 1 89 ? -4.062 1.036 -15.009 1.00 94.81 89 PRO A O 1
ATOM 711 N N . SER A 1 90 ? -3.229 1.189 -12.941 1.00 96.00 90 SER A N 1
ATOM 712 C CA . SER A 1 90 ? -2.703 2.550 -13.083 1.00 96.00 90 SER A CA 1
ATOM 713 C C . SER A 1 90 ? -1.576 2.806 -12.083 1.00 96.00 90 SER A C 1
ATOM 715 O O . SER A 1 90 ? -1.428 2.070 -11.106 1.00 96.00 90 SER A O 1
ATOM 717 N N . ILE A 1 91 ? -0.807 3.881 -12.284 1.00 95.44 91 ILE A N 1
ATOM 718 C CA . ILE A 1 91 ? 0.256 4.288 -11.349 1.00 95.44 91 ILE A CA 1
ATOM 719 C C . ILE A 1 91 ? -0.272 4.577 -9.934 1.00 95.44 91 ILE A C 1
ATOM 721 O O . ILE A 1 91 ? 0.462 4.427 -8.964 1.00 95.44 91 ILE A O 1
ATOM 725 N N . HIS A 1 92 ? -1.552 4.943 -9.801 1.00 95.88 92 HIS A N 1
ATOM 726 C CA . HIS A 1 92 ? -2.185 5.249 -8.516 1.00 95.88 92 HIS A CA 1
ATOM 727 C C . HIS A 1 92 ? -2.507 4.001 -7.682 1.00 95.88 92 HIS A C 1
ATOM 729 O O . HIS A 1 92 ? -2.799 4.128 -6.499 1.00 95.88 92 HIS A O 1
ATOM 735 N N . HIS A 1 93 ? -2.421 2.803 -8.271 1.00 93.44 93 HIS A N 1
ATOM 736 C CA . HIS A 1 93 ? -2.544 1.533 -7.547 1.00 93.44 93 HIS A CA 1
ATOM 737 C C . HIS A 1 93 ? -1.205 1.062 -6.954 1.00 93.44 93 HIS A C 1
ATOM 739 O O . HIS A 1 93 ? -1.147 0.019 -6.306 1.00 93.44 93 HIS A O 1
ATOM 745 N N . LEU A 1 94 ? -0.114 1.804 -7.172 1.00 93.12 94 LEU A N 1
ATOM 746 C CA . LEU A 1 94 ? 1.185 1.502 -6.581 1.00 93.12 94 LEU A CA 1
ATOM 747 C C . LEU A 1 94 ? 1.255 2.066 -5.159 1.00 93.12 94 LEU A C 1
ATOM 749 O O . LEU A 1 94 ? 1.397 3.272 -4.961 1.00 93.12 94 LEU A O 1
ATOM 753 N N . CYS A 1 95 ? 1.201 1.186 -4.163 1.00 89.75 95 CYS A N 1
ATOM 754 C CA . CYS A 1 95 ? 1.356 1.560 -2.759 1.00 89.75 95 CYS A CA 1
ATOM 755 C C . CYS A 1 95 ? 2.786 1.295 -2.270 1.00 89.75 95 CYS A C 1
ATOM 757 O O . CYS A 1 95 ? 3.423 0.312 -2.652 1.00 89.75 95 CYS A O 1
ATOM 759 N N . LYS A 1 96 ? 3.288 2.161 -1.382 1.00 88.38 96 LYS A N 1
ATOM 760 C CA . LYS A 1 96 ? 4.568 1.974 -0.691 1.00 88.38 96 LYS A CA 1
ATOM 761 C C . LYS A 1 96 ? 4.376 2.211 0.801 1.00 88.38 96 LYS A C 1
ATOM 763 O O . LYS A 1 96 ? 3.997 3.304 1.207 1.00 88.38 96 LYS A O 1
ATOM 768 N N . SER A 1 97 ? 4.704 1.215 1.612 1.00 81.62 97 SER A N 1
ATOM 769 C CA . SER A 1 97 ? 4.857 1.400 3.054 1.00 81.62 97 SER A CA 1
ATOM 770 C C . SER A 1 97 ? 6.251 1.966 3.332 1.00 81.62 97 SER A C 1
ATOM 772 O O . SER A 1 97 ? 7.253 1.375 2.928 1.00 81.62 97 SER A O 1
ATOM 774 N N . ILE A 1 98 ? 6.322 3.125 3.987 1.00 81.81 98 ILE A N 1
ATOM 775 C CA . ILE A 1 98 ? 7.579 3.744 4.428 1.00 81.81 98 ILE A CA 1
ATOM 776 C C . ILE A 1 98 ? 7.579 3.747 5.951 1.00 81.81 98 ILE A C 1
ATOM 778 O O . ILE A 1 98 ? 6.640 4.240 6.569 1.00 81.81 98 ILE A O 1
ATOM 782 N N . VAL A 1 99 ? 8.638 3.208 6.550 1.00 81.06 99 VAL A N 1
ATOM 783 C CA . VAL A 1 99 ? 8.855 3.286 7.996 1.00 81.06 99 VAL A CA 1
ATOM 784 C C . VAL A 1 99 ? 9.726 4.506 8.273 1.00 81.06 99 VAL A C 1
ATOM 786 O O . VAL A 1 99 ? 10.839 4.603 7.759 1.00 81.06 99 VAL A O 1
ATOM 789 N N . LEU A 1 100 ? 9.208 5.442 9.066 1.00 83.50 100 LEU A N 1
ATOM 790 C CA . LEU A 1 100 ? 9.940 6.614 9.541 1.00 83.50 100 LEU A CA 1
ATOM 791 C C . LEU A 1 100 ? 10.237 6.436 11.029 1.00 83.50 100 LEU A C 1
ATOM 793 O O . LEU A 1 100 ? 9.335 6.148 11.813 1.00 83.50 100 LEU A O 1
ATOM 797 N N . VAL A 1 101 ? 11.494 6.627 11.423 1.00 82.25 101 VAL A N 1
ATOM 798 C CA . VAL A 1 101 ? 11.885 6.655 12.836 1.00 82.25 101 VAL A CA 1
ATOM 799 C C . VAL A 1 101 ? 11.840 8.106 13.295 1.00 82.25 101 VAL A C 1
ATOM 801 O O . VAL A 1 101 ? 12.655 8.921 12.863 1.00 82.25 101 VAL A O 1
ATOM 804 N N . LEU A 1 102 ? 10.862 8.446 14.135 1.00 75.56 102 LEU A N 1
ATOM 805 C CA . LEU A 1 102 ? 10.749 9.796 14.678 1.00 75.56 102 LEU A CA 1
ATOM 806 C C . LEU A 1 102 ? 11.758 9.995 15.823 1.00 75.56 102 LEU A C 1
ATOM 808 O O . LEU A 1 102 ? 11.796 9.172 16.741 1.00 75.56 102 LEU A O 1
ATOM 812 N N . PRO A 1 103 ? 12.545 11.089 15.833 1.00 62.53 103 PRO A N 1
ATOM 813 C CA . PRO A 1 103 ? 13.255 11.508 17.033 1.00 62.53 103 PRO A CA 1
ATOM 814 C C . PRO A 1 103 ? 12.238 11.970 18.092 1.00 62.53 103 PRO A C 1
ATOM 816 O O . PRO A 1 103 ? 11.227 12.593 17.767 1.00 62.53 103 PRO A O 1
ATOM 819 N N . PHE A 1 104 ? 12.519 11.676 19.366 1.00 55.84 104 PHE A N 1
ATOM 820 C CA . PHE A 1 104 ? 11.622 11.793 20.535 1.00 55.84 104 PHE A CA 1
ATOM 821 C C . PHE A 1 104 ? 11.012 13.197 20.793 1.00 55.84 104 PHE A C 1
ATOM 823 O O . PHE A 1 104 ? 10.244 13.380 21.731 1.00 55.84 104 PHE A O 1
ATOM 830 N N . THR A 1 105 ? 11.333 14.207 19.984 1.00 55.03 105 THR A N 1
ATOM 831 C CA . THR A 1 105 ? 10.943 15.612 20.177 1.00 55.03 105 THR A CA 1
ATOM 832 C C . THR A 1 105 ? 9.738 16.069 19.350 1.00 55.03 105 THR A C 1
ATOM 834 O O . THR A 1 105 ? 9.224 17.156 19.604 1.00 55.03 105 THR A O 1
ATOM 837 N N . PHE A 1 106 ? 9.244 15.276 18.392 1.00 48.38 106 PHE A N 1
ATOM 838 C CA . PHE A 1 106 ? 8.208 15.731 17.444 1.00 48.38 106 PHE A CA 1
ATOM 839 C C . PHE A 1 106 ? 6.760 15.338 17.795 1.00 48.38 106 PHE A C 1
ATOM 841 O O . PHE A 1 106 ? 5.837 15.671 17.053 1.00 48.38 106 PHE A O 1
ATOM 848 N N . LEU A 1 107 ? 6.526 14.674 18.934 1.00 47.88 107 LEU A N 1
ATOM 849 C CA . LEU A 1 107 ? 5.225 14.064 19.260 1.00 47.88 107 LEU A CA 1
ATOM 850 C C . LEU A 1 107 ? 4.067 15.060 19.495 1.00 47.88 107 LEU A C 1
ATOM 852 O O . LEU A 1 107 ? 2.928 14.632 19.632 1.00 47.88 107 LEU A O 1
ATOM 856 N N . ASN A 1 108 ? 4.318 16.374 19.523 1.00 42.69 108 ASN A N 1
ATOM 857 C CA . ASN A 1 108 ? 3.279 17.375 19.802 1.00 42.69 108 ASN A CA 1
ATOM 858 C C . ASN A 1 108 ? 2.748 18.137 18.584 1.00 42.69 108 ASN A C 1
ATOM 860 O O . ASN A 1 108 ? 1.933 19.043 18.753 1.00 42.69 108 ASN A O 1
ATOM 864 N N . SER A 1 109 ? 3.150 17.819 17.353 1.00 44.38 109 SER A N 1
ATOM 865 C CA . SER A 1 109 ? 2.519 18.458 16.194 1.00 44.38 109 SER A CA 1
ATOM 866 C C . SER A 1 109 ? 2.578 17.611 14.931 1.00 44.38 109 SER A C 1
ATOM 868 O O . SER A 1 109 ? 3.602 17.532 14.267 1.00 44.38 109 SER A O 1
ATOM 870 N N . ARG A 1 110 ? 1.388 17.129 14.553 1.00 48.03 110 ARG A N 1
ATOM 871 C CA . ARG A 1 110 ? 0.943 16.909 13.170 1.00 48.03 110 ARG A CA 1
ATOM 872 C C . ARG A 1 110 ? 1.581 15.732 12.429 1.00 48.03 110 ARG A C 1
ATOM 874 O O . ARG A 1 110 ? 2.498 15.897 11.635 1.00 48.03 110 ARG A O 1
ATOM 881 N N . ILE A 1 111 ? 0.938 14.575 12.556 1.00 38.97 111 ILE A N 1
ATOM 882 C CA . ILE A 1 111 ? 0.754 13.676 11.413 1.00 38.97 111 ILE A CA 1
ATOM 883 C C . ILE A 1 111 ? -0.668 13.944 10.906 1.00 38.97 111 ILE A C 1
ATOM 885 O O . ILE A 1 111 ? -1.640 13.419 11.437 1.00 38.97 111 ILE A O 1
ATOM 889 N N . LEU A 1 112 ? -0.782 14.872 9.956 1.00 39.50 112 LEU A N 1
ATOM 890 C CA . LEU A 1 112 ? -1.934 14.990 9.064 1.00 39.50 112 LEU A CA 1
ATOM 891 C C . LEU A 1 112 ? -1.537 14.238 7.792 1.00 39.50 112 LEU A C 1
ATOM 893 O O . LEU A 1 112 ? -0.509 14.566 7.197 1.00 39.50 112 LEU A O 1
ATOM 897 N N . LEU A 1 113 ? -2.305 13.191 7.485 1.00 37.12 113 LEU A N 1
ATOM 898 C CA . LEU A 1 113 ? -2.302 12.472 6.209 1.00 37.12 113 LEU A CA 1
ATOM 899 C C . LEU A 1 113 ? -2.578 13.423 5.038 1.00 37.12 113 LEU A C 1
ATOM 901 O O . LEU A 1 113 ? -3.394 14.355 5.227 1.00 37.12 113 LEU A O 1
#

pLDDT: mean 78.61, std 20.1, range [35.53, 97.62]

Foldseek 3Di:
DVVVVVVVVVVVVVVVVVVVVVCVVPVPPCVVVVVVVVPDDDDDDPDDPVNVVVVVCVVVVNDDDDDDDDDPCLVVDDLVVNCVSVVHPDSVPDDDDDDDDDDPPPVPDDPDD

Radius of gyration: 20.54 Å; chains: 1; bounding box: 39×55×37 Å

Organism: Macleaya cordata (NCBI:txid56857)